Protein AF-A0A392PCC0-F1 (afdb_monomer)

Sequence (102 aa):
MFRTHLFGKPSIIVYTPAVNKFVLFSDTNFKLEWPSIELLGQTSIAAVHGKAHTRVRNCITNAINRPDALTRIAALVQPRQVAALRSWAQMGKINAKVETEK

Radius of gyration: 19.98 Å; Cα contacts (8 Å, |Δi|>4): 52; chains: 1; bounding box: 45×30×48 Å

Secondary structure (DSSP, 8-state):
-EEEEETTEEEEE--SHHHHHHHHH-TTT-----S-GGGT-TT-GGG--HHHHHHHHHHHHHHHSSHHHHHHHHHHHHHHHHHHHHHHHHHSS--HHHHHT-

Mean predicted aligned error: 5.08 Å

Solvent-accessible surface area (backbone atoms only — not comparable to full-atom values): 6365 Å² total; per-residue (Å²): 113,50,80,52,69,57,96,90,37,86,39,75,52,74,82,48,72,71,54,48,49,50,53,75,69,32,68,90,82,38,78,79,82,69,101,52,56,78,84,64,39,92,84,32,67,72,80,45,61,71,72,63,26,54,54,54,49,51,54,51,40,61,63,54,73,30,75,67,36,41,51,53,50,47,66,68,48,45,63,58,52,54,51,50,53,54,52,48,62,72,60,73,70,78,59,63,71,68,65,74,73,110

InterPro domains:
  IPR036396 Cytochrome P450 superfamily [G3DSA:1.10.630.10] (1-102)
  IPR036396 Cytochrome P450 superfamily [SSF48264] (2-94)

Structure (mmCIF, N/CA/C/O backbone):
data_AF-A0A392PCC0-F1
#
_entry.id   AF-A0A392PCC0-F1
#
loop_
_atom_site.group_PDB
_atom_site.id
_atom_site.type_symbol
_atom_site.label_atom_id
_atom_site.label_alt_id
_atom_site.label_comp_id
_atom_site.label_asym_id
_atom_site.label_entity_id
_atom_site.label_seq_id
_atom_site.pdbx_PDB_ins_code
_atom_site.Cartn_x
_atom_site.Cartn_y
_atom_site.Cartn_z
_atom_site.occupancy
_atom_site.B_iso_or_equiv
_atom_site.auth_seq_id
_atom_site.auth_comp_id
_atom_site.auth_asym_id
_atom_site.auth_atom_id
_atom_site.pdbx_PDB_model_num
ATOM 1 N N . MET A 1 1 ? -6.030 -8.409 -19.665 1.00 94.44 1 MET A N 1
ATOM 2 C CA . MET A 1 1 ? -5.340 -7.100 -19.761 1.00 94.44 1 MET A CA 1
ATOM 3 C C . MET A 1 1 ? -6.002 -6.309 -20.874 1.00 94.44 1 MET A C 1
ATOM 5 O O . MET A 1 1 ? -6.564 -6.945 -21.757 1.00 94.44 1 MET A O 1
ATOM 9 N N . PHE A 1 2 ? -5.926 -4.982 -20.878 1.00 97.38 2 PHE A N 1
ATOM 10 C CA . PHE A 1 2 ? -6.392 -4.184 -22.018 1.00 97.38 2 PHE A CA 1
ATOM 11 C C . PHE A 1 2 ? -5.463 -3.001 -22.299 1.00 97.38 2 PHE A C 1
ATOM 13 O O . PHE A 1 2 ? -4.750 -2.535 -21.410 1.00 97.38 2 PHE A O 1
ATOM 20 N N . ARG A 1 3 ? -5.448 -2.557 -23.560 1.00 97.88 3 ARG A N 1
ATOM 21 C CA . ARG A 1 3 ? -4.656 -1.413 -24.024 1.00 97.88 3 ARG A CA 1
ATOM 22 C C . ARG A 1 3 ? -5.468 -0.135 -23.873 1.00 97.88 3 ARG A C 1
ATOM 24 O O . ARG A 1 3 ? -6.671 -0.134 -24.111 1.00 97.88 3 ARG A O 1
ATOM 31 N N . THR A 1 4 ? -4.801 0.943 -23.500 1.00 97.69 4 THR A N 1
ATOM 32 C CA . THR A 1 4 ? -5.388 2.275 -23.364 1.00 97.69 4 THR A CA 1
ATOM 33 C C . THR A 1 4 ? -4.310 3.338 -23.588 1.00 97.69 4 THR A C 1
ATOM 35 O O . THR A 1 4 ? -3.151 3.009 -23.837 1.00 97.69 4 THR A O 1
ATOM 38 N N . HIS A 1 5 ? -4.679 4.611 -23.495 1.00 96.94 5 HIS A N 1
ATOM 39 C CA . HIS A 1 5 ? -3.742 5.723 -23.404 1.00 96.94 5 HIS A CA 1
ATOM 40 C C . HIS A 1 5 ? -3.976 6.453 -22.083 1.00 96.94 5 HIS A C 1
ATOM 42 O O . HIS A 1 5 ? -5.083 6.918 -21.822 1.00 96.94 5 HIS A O 1
ATOM 48 N N . LEU A 1 6 ? -2.940 6.559 -21.252 1.00 93.56 6 LEU A N 1
ATOM 49 C CA . LEU A 1 6 ? -2.964 7.355 -20.025 1.00 93.56 6 LEU A CA 1
ATOM 50 C C . LEU A 1 6 ? -2.039 8.553 -20.221 1.00 93.56 6 LEU A C 1
ATOM 52 O O . LEU A 1 6 ? -0.868 8.377 -20.549 1.00 93.56 6 LEU A O 1
ATOM 56 N N . PHE A 1 7 ? -2.568 9.768 -20.062 1.00 90.62 7 PHE A N 1
ATOM 57 C CA . PHE A 1 7 ? -1.811 11.020 -20.225 1.00 90.62 7 PHE A CA 1
ATOM 58 C C . PHE A 1 7 ? -1.048 11.109 -21.562 1.00 90.62 7 PHE A C 1
ATOM 60 O O . PHE A 1 7 ? 0.115 11.502 -21.609 1.00 90.62 7 PHE A O 1
ATOM 67 N N . GLY A 1 8 ? -1.683 10.674 -22.656 1.00 93.69 8 GLY A N 1
ATOM 68 C CA . GLY A 1 8 ? -1.075 10.669 -23.992 1.00 93.69 8 GLY A CA 1
ATOM 69 C C . GLY A 1 8 ? -0.038 9.564 -24.230 1.00 93.69 8 GLY A C 1
ATOM 70 O O . GLY A 1 8 ? 0.517 9.488 -25.321 1.00 93.69 8 GLY A O 1
ATOM 71 N N . LYS A 1 9 ? 0.209 8.679 -23.255 1.00 92.31 9 LYS A N 1
ATOM 72 C CA . LYS A 1 9 ? 1.143 7.555 -23.387 1.00 92.31 9 LYS A CA 1
ATOM 73 C C . LYS A 1 9 ? 0.399 6.227 -23.573 1.00 92.31 9 LYS A C 1
ATOM 75 O O . LYS A 1 9 ? -0.478 5.909 -22.757 1.00 92.31 9 LYS A O 1
ATOM 80 N N . PRO A 1 10 ? 0.751 5.414 -24.589 1.00 97.06 10 PRO A N 1
ATOM 81 C CA . PRO A 1 10 ? 0.248 4.050 -24.715 1.00 97.06 10 PRO A CA 1
ATOM 82 C C . PRO A 1 10 ? 0.510 3.263 -23.431 1.00 97.06 10 PRO A C 1
ATOM 84 O O . PRO A 1 10 ? 1.625 3.247 -22.916 1.00 97.06 10 PRO A O 1
ATOM 87 N N . SER A 1 11 ? -0.532 2.641 -22.893 1.00 95.25 11 SER A N 1
ATOM 88 C CA . SER A 1 11 ? -0.522 2.010 -21.574 1.00 95.25 11 SER A CA 1
ATOM 89 C C . SER A 1 11 ? -1.271 0.680 -21.602 1.00 95.25 11 SER A C 1
ATOM 91 O O . SER A 1 11 ? -2.215 0.492 -22.373 1.00 95.25 11 SER A O 1
ATOM 93 N N . ILE A 1 12 ? -0.868 -0.253 -20.740 1.00 96.69 12 ILE A N 1
ATOM 94 C CA . ILE A 1 12 ? -1.536 -1.548 -20.567 1.00 96.69 12 ILE A CA 1
ATOM 95 C C . ILE A 1 12 ? -2.025 -1.651 -19.128 1.00 96.69 12 ILE A C 1
ATOM 97 O O . ILE A 1 12 ? -1.232 -1.550 -18.196 1.00 96.69 12 ILE A O 1
ATOM 101 N N . ILE A 1 13 ? -3.323 -1.899 -18.949 1.00 96.38 13 ILE A N 1
ATOM 102 C CA . ILE A 1 13 ? -3.906 -2.164 -17.634 1.00 96.38 13 ILE A CA 1
ATOM 103 C C . ILE A 1 13 ? -3.986 -3.677 -17.417 1.00 96.38 13 ILE A C 1
ATOM 105 O O . ILE A 1 13 ? -4.621 -4.426 -18.177 1.00 96.38 13 ILE A O 1
ATOM 109 N N . VAL A 1 14 ? -3.319 -4.123 -16.355 1.00 96.81 14 VAL A N 1
ATOM 110 C CA . VAL A 1 14 ? -3.312 -5.502 -15.864 1.00 96.81 14 VAL A CA 1
ATOM 111 C C . VAL A 1 14 ? 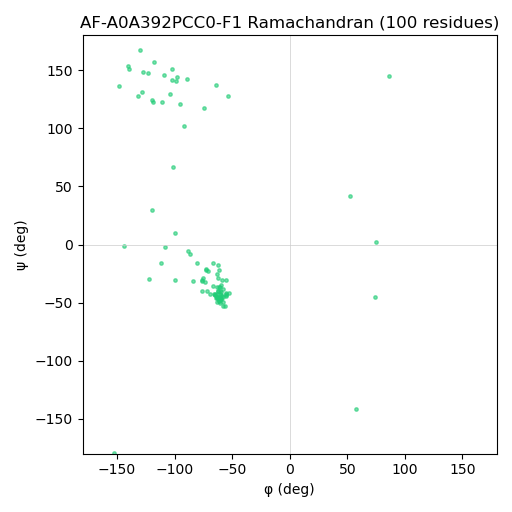-4.294 -5.636 -14.699 1.00 96.81 14 VAL A C 1
ATOM 113 O O . VAL A 1 14 ? -4.436 -4.717 -13.900 1.00 96.81 14 VAL A O 1
ATOM 116 N N . TYR A 1 15 ? -5.028 -6.748 -14.632 1.00 96.12 15 TYR A N 1
ATOM 117 C CA . TYR A 1 15 ? -6.095 -6.930 -13.634 1.00 96.12 15 TYR A CA 1
ATOM 118 C C . TYR A 1 15 ? -6.227 -8.363 -13.109 1.00 96.12 15 TYR A C 1
ATOM 120 O O . TYR A 1 15 ? -7.080 -8.630 -12.268 1.00 96.12 15 TYR A O 1
ATOM 128 N N . THR A 1 16 ? -5.413 -9.306 -13.590 1.00 97.88 16 THR A N 1
ATOM 129 C CA . THR A 1 16 ? -5.453 -10.686 -13.092 1.00 97.88 16 THR A CA 1
ATOM 130 C C . THR A 1 16 ? -4.358 -10.899 -12.047 1.00 97.88 16 THR A C 1
ATOM 132 O O . THR A 1 16 ? -3.252 -10.374 -12.213 1.00 97.88 16 THR A O 1
ATOM 135 N N . PRO A 1 17 ? -4.602 -11.702 -10.993 1.00 97.56 17 PRO A N 1
ATOM 136 C CA . PRO A 1 17 ? -3.611 -11.933 -9.941 1.00 97.56 17 PRO A CA 1
ATOM 137 C C . PRO A 1 17 ? -2.264 -12.443 -10.466 1.00 97.56 17 PRO A C 1
ATOM 139 O O . PRO A 1 17 ? -1.216 -11.961 -10.044 1.00 97.56 17 PRO A O 1
ATOM 142 N N . ALA A 1 18 ? -2.285 -13.375 -11.424 1.00 97.44 18 ALA A N 1
ATOM 143 C CA . ALA A 1 18 ? -1.076 -13.937 -12.025 1.00 97.44 18 ALA A CA 1
ATOM 144 C C . ALA A 1 18 ? -0.206 -12.864 -12.701 1.00 97.44 18 ALA A C 1
ATOM 146 O O . ALA A 1 18 ? 1.008 -12.833 -12.517 1.00 97.44 18 ALA A O 1
ATOM 147 N N . VAL A 1 19 ? -0.835 -11.952 -13.442 1.00 96.19 19 VAL A N 1
ATOM 148 C CA . VAL A 1 19 ? -0.130 -10.903 -14.185 1.00 96.19 19 VAL A CA 1
ATOM 149 C C . VAL A 1 19 ? 0.335 -9.799 -13.246 1.00 96.19 19 VAL A C 1
ATOM 151 O O . VAL A 1 19 ? 1.466 -9.341 -13.365 1.00 96.19 19 VAL A O 1
ATOM 154 N N . ASN A 1 20 ? -0.488 -9.418 -12.267 1.00 95.25 20 ASN A N 1
ATOM 155 C CA . ASN A 1 20 ? -0.086 -8.463 -11.236 1.00 95.25 20 ASN A CA 1
ATOM 156 C C . ASN A 1 20 ? 1.140 -8.979 -10.477 1.00 95.25 20 ASN A C 1
ATOM 158 O O . ASN A 1 20 ? 2.098 -8.238 -10.283 1.00 95.25 20 ASN A O 1
ATOM 162 N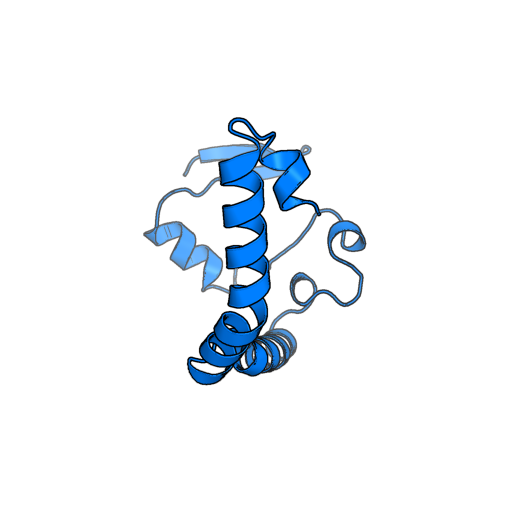 N . LYS A 1 21 ? 1.151 -10.268 -10.111 1.00 95.75 21 LYS A N 1
ATOM 163 C CA . LYS A 1 21 ? 2.318 -10.905 -9.496 1.00 95.75 21 LYS A CA 1
ATOM 164 C C . LYS A 1 21 ? 3.532 -10.850 -10.423 1.00 95.75 21 LYS A C 1
ATOM 166 O O . LYS A 1 21 ? 4.607 -10.486 -9.972 1.00 95.75 21 LYS A O 1
ATOM 171 N N . PHE A 1 22 ? 3.376 -11.162 -11.706 1.00 95.00 22 PHE A N 1
ATOM 172 C CA . PHE A 1 22 ? 4.485 -11.071 -12.656 1.00 95.00 22 PHE A CA 1
ATOM 173 C C . PHE A 1 22 ? 5.081 -9.656 -12.721 1.00 95.00 22 PHE A C 1
ATOM 175 O O . PHE A 1 22 ? 6.291 -9.505 -12.570 1.00 95.00 22 PHE A O 1
ATOM 182 N N . VAL A 1 23 ? 4.245 -8.623 -12.868 1.00 94.31 23 VAL A N 1
ATOM 183 C CA . VAL A 1 23 ? 4.690 -7.220 -12.932 1.00 94.31 23 VAL A CA 1
ATOM 184 C C . VAL A 1 23 ? 5.370 -6.786 -11.629 1.00 94.31 23 VAL A C 1
ATOM 186 O O . VAL A 1 23 ? 6.444 -6.197 -11.668 1.00 94.31 23 VAL A O 1
ATOM 189 N N . LEU A 1 24 ? 4.788 -7.116 -10.471 1.00 91.88 24 LEU A N 1
ATOM 190 C CA . LEU A 1 24 ? 5.290 -6.683 -9.159 1.00 91.88 24 LEU A CA 1
ATOM 191 C C . LEU A 1 24 ? 6.574 -7.395 -8.707 1.00 91.88 24 LEU A C 1
ATOM 193 O O . LEU A 1 24 ? 7.270 -6.880 -7.835 1.00 91.88 24 LEU A O 1
ATOM 197 N N . PHE A 1 25 ? 6.873 -8.576 -9.254 1.00 91.06 25 PHE A N 1
ATOM 198 C CA . PHE A 1 25 ? 8.042 -9.380 -8.873 1.00 91.06 25 PHE A CA 1
ATOM 199 C C . PHE A 1 25 ? 9.140 -9.419 -9.945 1.00 91.06 25 PHE A C 1
ATOM 201 O O . PHE A 1 25 ? 10.187 -10.014 -9.705 1.00 91.06 25 PHE A O 1
ATOM 208 N N . SER A 1 26 ? 8.929 -8.787 -11.103 1.00 91.12 26 SER A N 1
ATOM 209 C CA . SER A 1 26 ? 9.928 -8.693 -12.175 1.00 91.12 26 SER A CA 1
ATOM 210 C C . SER A 1 26 ? 10.601 -7.320 -12.163 1.00 91.12 26 SER A C 1
ATOM 212 O O . SER A 1 26 ? 10.423 -6.526 -13.086 1.00 91.12 26 SER A O 1
ATOM 214 N N . ASP A 1 27 ? 11.368 -7.037 -11.112 1.00 83.00 27 ASP A N 1
ATOM 215 C CA . ASP A 1 27 ? 12.047 -5.752 -10.872 1.00 83.00 27 ASP A CA 1
ATOM 216 C C . ASP A 1 27 ? 13.095 -5.377 -11.938 1.00 83.00 27 ASP A C 1
ATOM 218 O O . ASP A 1 27 ? 13.474 -4.213 -12.073 1.00 83.00 27 ASP A O 1
ATOM 222 N N . THR A 1 28 ? 13.539 -6.352 -12.732 1.00 85.81 28 THR A N 1
ATOM 223 C CA . THR A 1 28 ? 14.393 -6.144 -13.907 1.00 85.81 28 THR A CA 1
ATOM 224 C C . THR A 1 28 ? 13.633 -5.604 -15.118 1.00 85.81 28 THR A C 1
ATOM 226 O O . THR A 1 28 ? 14.205 -4.857 -15.908 1.00 85.81 28 THR A O 1
ATOM 229 N N . ASN A 1 29 ? 12.352 -5.958 -15.256 1.00 90.44 29 ASN A N 1
ATOM 230 C CA . ASN A 1 29 ? 11.508 -5.595 -16.399 1.00 90.44 29 ASN A CA 1
ATOM 231 C C . ASN A 1 29 ? 10.603 -4.396 -16.099 1.00 90.44 29 ASN A C 1
ATOM 233 O O . ASN A 1 29 ? 10.267 -3.636 -17.004 1.00 90.44 29 ASN A O 1
ATOM 237 N N . PHE A 1 30 ? 10.202 -4.228 -14.837 1.00 90.94 30 PHE A N 1
ATOM 238 C CA . PHE A 1 30 ? 9.292 -3.176 -14.403 1.00 90.94 30 PHE A CA 1
ATOM 239 C C . PHE A 1 30 ? 9.877 -2.416 -13.218 1.00 90.94 30 PHE A C 1
ATOM 241 O O . PHE A 1 30 ? 10.304 -3.004 -12.226 1.00 90.94 30 PHE A O 1
ATOM 248 N N . LYS A 1 31 ? 9.847 -1.086 -13.311 1.00 88.06 31 LYS A N 1
ATOM 249 C CA . LYS A 1 31 ? 10.188 -0.180 -12.213 1.00 88.06 31 LYS A CA 1
ATOM 250 C C . LYS A 1 31 ? 8.925 0.503 -11.713 1.00 88.06 31 LYS A C 1
ATOM 252 O O . LYS A 1 31 ? 8.016 0.788 -12.490 1.00 88.06 31 LYS A O 1
ATOM 257 N N . LEU A 1 32 ? 8.879 0.753 -10.408 1.00 87.56 32 LEU A N 1
ATOM 258 C CA . LEU A 1 32 ? 7.838 1.585 -9.823 1.00 87.56 32 LEU A CA 1
ATOM 259 C C . LEU A 1 32 ? 8.139 3.042 -10.176 1.00 87.56 32 LEU A C 1
ATOM 261 O O . LEU A 1 32 ? 9.160 3.566 -9.750 1.00 87.56 32 LEU A O 1
ATOM 265 N N . GLU A 1 33 ? 7.254 3.689 -10.922 1.00 86.19 33 GLU A N 1
ATOM 266 C CA . GLU A 1 33 ? 7.372 5.108 -11.249 1.00 86.19 33 GLU A CA 1
ATOM 267 C C . GLU A 1 33 ? 6.088 5.847 -10.894 1.00 86.19 33 GLU A C 1
ATOM 269 O O . GLU A 1 33 ? 4.985 5.301 -10.973 1.00 86.19 33 GLU A O 1
ATOM 274 N N . TRP A 1 34 ? 6.254 7.111 -10.514 1.00 86.12 34 TRP A N 1
ATOM 275 C CA . TRP A 1 34 ? 5.164 8.026 -10.211 1.00 86.12 34 TRP A CA 1
ATOM 276 C C . TRP A 1 34 ? 5.273 9.269 -11.092 1.00 86.12 34 TRP A C 1
ATOM 278 O O . TRP A 1 34 ? 6.388 9.691 -11.395 1.00 86.12 34 TRP A O 1
ATOM 288 N N . PRO A 1 35 ? 4.145 9.893 -11.480 1.00 84.81 35 PRO A N 1
ATOM 289 C CA . PRO A 1 35 ? 4.165 11.083 -12.332 1.00 84.81 35 PRO A CA 1
ATOM 290 C C . PRO A 1 35 ? 4.952 12.261 -11.739 1.00 84.81 35 PRO A C 1
ATOM 292 O O . PRO A 1 35 ? 5.522 13.049 -12.485 1.00 84.81 35 PRO A O 1
ATOM 295 N N . SER A 1 36 ? 4.980 12.380 -10.408 1.00 86.94 36 SER A N 1
ATOM 296 C CA . SER A 1 36 ? 5.808 13.341 -9.679 1.00 86.94 36 SER A CA 1
ATOM 297 C C . SER A 1 36 ? 6.214 12.760 -8.329 1.00 86.94 36 SER A C 1
ATOM 299 O O . SER A 1 36 ? 5.385 12.190 -7.616 1.00 86.94 36 SER A O 1
ATOM 301 N N . ILE A 1 37 ? 7.486 12.934 -7.964 1.00 82.81 37 ILE A N 1
ATOM 302 C CA . ILE A 1 37 ? 8.004 12.515 -6.660 1.00 82.81 37 ILE A CA 1
ATOM 303 C C . ILE A 1 37 ? 7.518 13.418 -5.519 1.00 82.81 37 ILE A C 1
ATOM 305 O O . ILE A 1 37 ? 7.461 12.988 -4.371 1.00 82.81 37 ILE A O 1
ATOM 309 N N . GLU A 1 38 ? 7.101 14.649 -5.821 1.00 86.19 38 GLU A N 1
ATOM 310 C CA . GLU A 1 38 ? 6.584 15.597 -4.825 1.00 86.19 38 GLU A CA 1
ATOM 311 C C . GLU A 1 38 ? 5.312 15.080 -4.150 1.00 86.19 38 GLU A C 1
ATOM 313 O O . GLU A 1 38 ? 5.096 15.341 -2.971 1.00 86.19 38 GLU A O 1
ATOM 318 N N . LEU A 1 39 ? 4.525 14.264 -4.861 1.00 87.56 39 LEU A N 1
ATOM 319 C CA . LEU A 1 39 ? 3.340 13.599 -4.313 1.00 87.56 39 LEU A CA 1
ATOM 320 C C . LEU A 1 39 ? 3.676 12.622 -3.180 1.00 87.56 39 LEU A C 1
ATOM 322 O O . LEU A 1 39 ? 2.827 12.328 -2.345 1.00 87.56 39 LEU A O 1
ATOM 326 N N . LEU A 1 40 ? 4.899 12.092 -3.172 1.00 87.06 40 LEU A N 1
ATOM 327 C CA . LEU A 1 40 ? 5.346 11.076 -2.223 1.00 87.06 40 LEU A CA 1
ATOM 328 C C . LEU A 1 40 ? 6.401 11.596 -1.244 1.00 87.06 40 LEU A C 1
ATOM 330 O O . LEU A 1 40 ? 6.655 10.950 -0.229 1.00 87.06 40 LEU A O 1
ATOM 334 N N . GLY A 1 41 ? 7.019 12.735 -1.555 1.00 86.88 41 GLY A N 1
ATOM 335 C CA . GLY A 1 41 ? 8.191 13.261 -0.873 1.00 86.88 41 GLY A CA 1
ATOM 336 C C . GLY A 1 41 ? 9.502 12.700 -1.435 1.00 86.88 41 GLY A C 1
ATOM 337 O O . GLY A 1 41 ? 9.614 11.528 -1.794 1.00 86.88 41 GLY A O 1
ATOM 338 N N . GLN A 1 42 ? 10.534 13.549 -1.455 1.00 82.00 42 GLN A N 1
ATOM 339 C CA . GLN A 1 42 ? 11.858 13.244 -2.024 1.00 82.00 42 GLN A CA 1
ATOM 340 C C . GLN A 1 42 ? 12.579 12.069 -1.338 1.00 82.00 42 GLN A C 1
ATOM 342 O O . GLN A 1 42 ? 13.463 11.449 -1.919 1.00 82.00 42 GLN A O 1
ATOM 347 N N . THR A 1 43 ? 12.204 11.744 -0.100 1.00 85.81 43 THR A N 1
ATOM 348 C CA . THR A 1 43 ? 12.786 10.652 0.695 1.00 85.81 43 THR A CA 1
ATOM 349 C C . THR A 1 43 ? 11.938 9.377 0.681 1.00 85.81 43 THR A C 1
ATOM 351 O O . THR A 1 43 ? 12.204 8.446 1.444 1.00 85.81 43 THR A O 1
ATOM 354 N N . SER A 1 44 ? 10.912 9.312 -0.173 1.00 89.62 44 SER A N 1
ATOM 355 C CA . SER A 1 44 ? 10.012 8.165 -0.238 1.00 89.62 44 SER A CA 1
ATOM 356 C C . SER A 1 44 ? 10.730 6.888 -0.669 1.00 89.62 44 SER A C 1
ATOM 358 O O . SER A 1 44 ? 11.476 6.870 -1.648 1.00 89.62 44 SER A O 1
ATOM 360 N N . ILE A 1 45 ? 10.418 5.773 -0.003 1.00 90.69 45 ILE A N 1
ATOM 361 C CA . ILE A 1 45 ? 10.865 4.436 -0.421 1.00 90.69 45 ILE A CA 1
ATOM 362 C C . ILE A 1 45 ? 10.452 4.114 -1.865 1.00 90.69 45 ILE A C 1
ATOM 364 O O . ILE A 1 45 ? 11.178 3.409 -2.562 1.00 90.69 45 ILE A O 1
ATOM 368 N N . ALA A 1 46 ? 9.325 4.658 -2.334 1.00 88.75 46 ALA A N 1
ATOM 369 C CA . ALA A 1 46 ? 8.828 4.437 -3.688 1.00 88.75 46 ALA A CA 1
ATOM 370 C C . ALA A 1 46 ? 9.725 5.052 -4.780 1.00 88.75 46 ALA A C 1
ATOM 372 O O . ALA A 1 46 ? 9.605 4.663 -5.938 1.00 88.75 46 ALA A O 1
ATOM 373 N N . ALA A 1 47 ? 10.633 5.964 -4.412 1.00 87.62 47 ALA A N 1
ATOM 374 C CA . ALA A 1 47 ? 11.641 6.555 -5.295 1.00 87.62 47 ALA A CA 1
ATOM 375 C C . ALA A 1 47 ? 12.934 5.728 -5.388 1.00 87.62 47 ALA A C 1
ATOM 377 O O . ALA A 1 47 ? 13.843 6.061 -6.146 1.00 87.62 47 ALA A O 1
ATOM 378 N N . VAL A 1 48 ? 13.070 4.695 -4.552 1.00 88.25 48 VAL A N 1
ATOM 379 C CA . VAL A 1 48 ? 14.293 3.901 -4.430 1.00 88.25 48 VAL A CA 1
ATOM 380 C C . VAL A 1 48 ? 14.107 2.589 -5.184 1.00 88.25 48 VAL A C 1
ATOM 382 O O . VAL A 1 48 ? 13.050 1.961 -5.111 1.00 88.25 48 VAL A O 1
ATOM 385 N N . HIS A 1 49 ? 15.154 2.117 -5.867 1.00 87.50 49 HIS A N 1
ATOM 386 C CA . HIS A 1 49 ? 15.118 0.865 -6.634 1.00 87.50 49 HIS A CA 1
ATOM 387 C C . HIS A 1 49 ? 16.294 -0.071 -6.312 1.00 87.50 49 HIS A C 1
ATOM 389 O O . HIS A 1 49 ? 17.266 0.303 -5.646 1.00 87.50 49 HIS A O 1
ATOM 395 N N . GLY A 1 50 ? 16.190 -1.321 -6.772 1.00 88.44 50 GLY A N 1
ATOM 396 C CA . GLY A 1 50 ? 17.239 -2.335 -6.655 1.00 88.44 50 GLY A CA 1
ATOM 397 C C . GLY A 1 50 ? 17.681 -2.613 -5.212 1.00 88.44 50 GLY A C 1
ATOM 398 O O . GLY A 1 50 ? 16.881 -2.621 -4.277 1.00 88.44 50 GLY A O 1
ATOM 399 N N . LYS A 1 51 ? 18.988 -2.824 -5.006 1.00 91.31 51 LYS A N 1
ATOM 400 C CA . LYS A 1 51 ? 19.550 -3.187 -3.689 1.00 91.31 51 LYS A CA 1
ATOM 401 C C . LYS A 1 51 ? 19.283 -2.140 -2.603 1.00 91.31 51 LYS A C 1
ATOM 403 O O . LYS A 1 51 ? 19.068 -2.503 -1.446 1.00 91.31 51 LYS A O 1
ATOM 408 N N . ALA A 1 52 ? 19.282 -0.855 -2.963 1.00 91.25 52 ALA A N 1
ATOM 409 C CA . ALA A 1 52 ? 18.977 0.221 -2.026 1.00 91.25 52 ALA A CA 1
ATOM 410 C C . ALA A 1 52 ? 17.524 0.124 -1.535 1.00 91.25 52 ALA A C 1
ATOM 412 O O . ALA A 1 52 ? 17.282 0.204 -0.330 1.00 91.25 52 ALA A O 1
ATOM 413 N N . HIS A 1 53 ? 16.585 -0.149 -2.446 1.00 91.69 53 HIS A N 1
ATOM 414 C CA . HIS A 1 53 ? 15.180 -0.365 -2.104 1.00 91.69 53 HIS A CA 1
ATOM 415 C C . HIS A 1 53 ? 15.013 -1.559 -1.169 1.00 91.69 53 HIS A C 1
ATOM 417 O O . HIS A 1 53 ? 14.376 -1.431 -0.127 1.00 91.69 53 HIS A O 1
ATOM 423 N N . THR A 1 54 ? 15.653 -2.692 -1.473 1.00 91.56 54 THR A N 1
ATOM 424 C CA . THR A 1 54 ? 15.613 -3.890 -0.619 1.00 91.56 54 THR A CA 1
ATOM 425 C C . THR A 1 54 ? 16.072 -3.589 0.807 1.00 91.56 54 THR A C 1
ATOM 427 O O . THR A 1 54 ? 15.419 -4.000 1.765 1.00 91.56 54 THR A O 1
ATOM 430 N N . ARG A 1 55 ? 17.158 -2.823 0.972 1.00 94.31 55 ARG A N 1
ATOM 431 C CA . ARG A 1 55 ? 17.673 -2.441 2.294 1.00 94.31 55 ARG A CA 1
ATOM 432 C C . ARG A 1 55 ? 16.677 -1.580 3.077 1.00 94.31 55 ARG A C 1
ATOM 434 O O . ARG A 1 55 ? 16.384 -1.892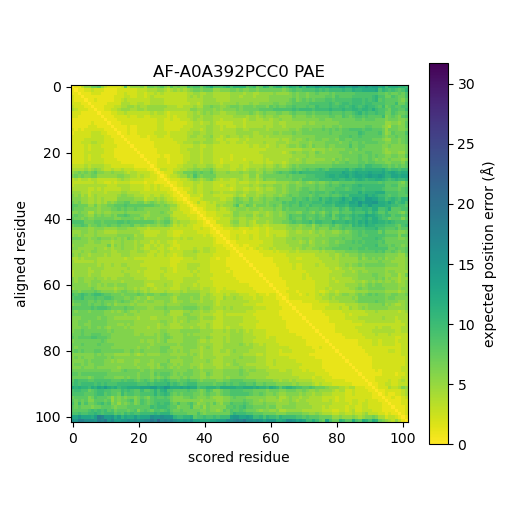 4.230 1.00 94.31 55 ARG A O 1
ATOM 441 N N . VAL A 1 56 ? 16.143 -0.525 2.457 1.00 93.81 56 VAL A N 1
ATOM 442 C CA . VAL A 1 56 ? 15.179 0.387 3.101 1.00 93.81 56 VAL A CA 1
ATOM 443 C C . VAL A 1 56 ? 13.872 -0.345 3.422 1.00 93.81 56 VAL A C 1
ATOM 445 O O . VAL A 1 56 ? 13.372 -0.254 4.542 1.00 93.81 56 VAL A O 1
ATOM 448 N N . ARG A 1 57 ? 13.368 -1.159 2.485 1.00 93.06 57 ARG A N 1
ATOM 449 C CA . ARG A 1 57 ? 12.175 -1.994 2.673 1.00 93.06 57 ARG A CA 1
ATOM 450 C C . ARG A 1 57 ? 12.324 -2.943 3.853 1.00 93.06 57 ARG A C 1
ATOM 452 O O . ARG A 1 57 ? 11.390 -3.067 4.642 1.00 93.06 57 ARG A O 1
ATOM 459 N N . ASN A 1 58 ? 13.470 -3.608 3.982 1.00 94.31 58 ASN A N 1
ATOM 460 C CA . ASN A 1 58 ? 13.722 -4.531 5.087 1.00 94.31 58 ASN A CA 1
ATOM 461 C C . ASN A 1 58 ? 13.743 -3.803 6.434 1.00 94.31 58 ASN A C 1
ATOM 463 O O . ASN A 1 58 ? 13.121 -4.281 7.380 1.00 94.31 58 ASN A O 1
ATOM 467 N N . CYS A 1 59 ? 14.388 -2.634 6.502 1.00 94.44 59 CYS A N 1
ATOM 468 C CA . CYS A 1 59 ? 14.383 -1.789 7.697 1.00 94.44 59 CYS A CA 1
ATOM 469 C C . CYS A 1 59 ? 12.949 -1.441 8.130 1.00 94.44 59 CYS A C 1
ATOM 471 O O . CYS A 1 59 ? 12.549 -1.743 9.253 1.00 94.44 59 CYS A O 1
ATOM 473 N N . ILE A 1 60 ? 12.140 -0.911 7.204 1.00 93.94 60 ILE A N 1
ATOM 474 C CA . ILE A 1 60 ? 10.740 -0.554 7.471 1.00 93.94 60 ILE A CA 1
ATOM 475 C C . ILE A 1 60 ? 9.934 -1.785 7.884 1.00 93.94 60 ILE A C 1
ATOM 477 O O . ILE A 1 60 ? 9.275 -1.771 8.917 1.00 93.94 60 ILE A O 1
ATOM 481 N N . THR A 1 61 ? 10.017 -2.878 7.122 1.00 94.31 61 THR A N 1
ATOM 482 C CA . THR A 1 61 ? 9.252 -4.107 7.393 1.00 94.31 61 THR A CA 1
ATOM 483 C C . THR A 1 61 ? 9.545 -4.653 8.789 1.00 94.31 61 THR A C 1
ATOM 485 O O . THR A 1 61 ? 8.621 -5.106 9.461 1.00 94.31 61 THR A O 1
ATOM 488 N N . ASN A 1 62 ? 10.800 -4.586 9.240 1.00 93.38 62 ASN A N 1
ATOM 489 C CA . ASN A 1 62 ? 11.180 -4.998 10.588 1.00 93.38 62 ASN A CA 1
ATOM 490 C C . ASN A 1 62 ? 10.586 -4.086 11.669 1.00 93.38 62 ASN A C 1
ATOM 492 O O . ASN A 1 62 ? 10.194 -4.575 12.723 1.00 93.38 62 ASN A O 1
ATOM 496 N N . ALA A 1 63 ? 10.484 -2.787 11.394 1.00 93.50 63 ALA A N 1
ATOM 497 C CA . ALA A 1 63 ? 9.948 -1.812 12.333 1.00 93.50 63 ALA A CA 1
ATOM 498 C C . ALA A 1 63 ? 8.416 -1.848 12.460 1.00 93.50 63 ALA A C 1
ATOM 500 O O . ALA A 1 63 ? 7.910 -1.526 13.531 1.00 93.50 63 ALA A O 1
ATOM 501 N N . ILE A 1 64 ? 7.679 -2.216 11.398 1.00 94.88 64 ILE A N 1
ATOM 502 C CA . ILE A 1 64 ? 6.206 -2.085 11.378 1.00 94.88 64 ILE A CA 1
ATOM 503 C C . ILE A 1 64 ? 5.434 -3.383 11.122 1.00 94.88 64 ILE A C 1
ATOM 505 O O . ILE A 1 64 ? 4.311 -3.508 11.588 1.00 94.88 64 ILE A O 1
ATOM 509 N N . ASN A 1 65 ? 5.994 -4.345 10.382 1.00 93.44 65 ASN A N 1
ATOM 510 C CA . ASN A 1 65 ? 5.261 -5.513 9.866 1.00 93.44 65 ASN A CA 1
ATOM 511 C C . ASN A 1 65 ? 5.841 -6.841 10.382 1.00 93.44 65 ASN A C 1
ATOM 513 O O . ASN A 1 65 ? 5.841 -7.865 9.692 1.00 93.44 65 ASN A O 1
ATOM 517 N N . ARG A 1 66 ? 6.415 -6.811 11.585 1.00 94.56 66 ARG A N 1
ATOM 518 C CA . ARG A 1 66 ? 6.789 -8.005 12.350 1.00 94.56 66 ARG A CA 1
ATOM 519 C C . ARG A 1 66 ? 5.758 -8.240 13.447 1.00 94.56 66 ARG A C 1
ATOM 521 O O . ARG A 1 66 ? 5.170 -7.266 13.915 1.00 94.56 66 ARG A O 1
ATOM 528 N N . PRO A 1 67 ? 5.525 -9.493 13.870 1.00 95.81 67 PRO A N 1
ATOM 529 C CA . PRO A 1 67 ? 4.505 -9.791 14.874 1.00 95.81 67 PRO A CA 1
ATOM 530 C C . PRO A 1 67 ? 4.640 -8.962 16.158 1.00 95.81 67 PRO A C 1
ATOM 532 O O . PRO A 1 67 ? 3.652 -8.444 16.672 1.00 95.81 67 PRO A O 1
AT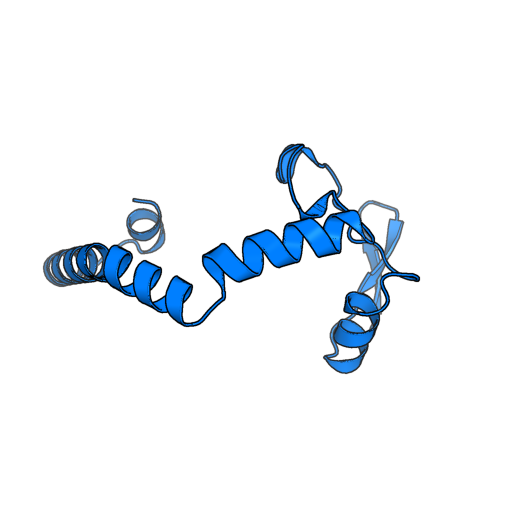OM 535 N N . ASP A 1 68 ? 5.863 -8.775 16.647 1.00 95.88 68 ASP A N 1
ATOM 536 C CA . ASP A 1 68 ? 6.163 -7.998 17.848 1.00 95.88 68 ASP A CA 1
ATOM 537 C C . ASP A 1 68 ? 5.922 -6.490 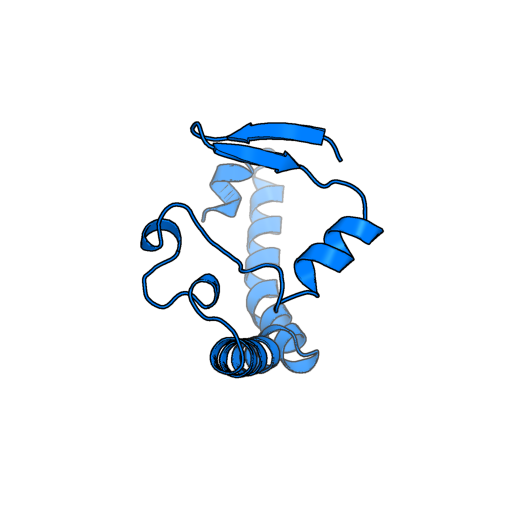17.652 1.00 95.88 68 ASP A C 1
ATOM 539 O O . ASP A 1 68 ? 5.321 -5.841 18.509 1.00 95.88 68 ASP A O 1
ATOM 543 N N . ALA A 1 69 ? 6.322 -5.936 16.503 1.00 95.94 69 ALA A N 1
ATOM 544 C CA . ALA A 1 69 ? 6.030 -4.557 16.124 1.00 95.94 69 ALA A CA 1
ATOM 545 C C . ALA A 1 69 ? 4.521 -4.304 16.016 1.00 95.94 69 ALA A C 1
ATOM 547 O O . ALA A 1 69 ? 4.013 -3.362 16.622 1.00 95.94 69 ALA A O 1
ATOM 548 N N . LEU A 1 70 ? 3.797 -5.181 15.316 1.00 96.19 70 LEU A N 1
ATOM 549 C CA . LEU A 1 70 ? 2.343 -5.108 15.171 1.00 96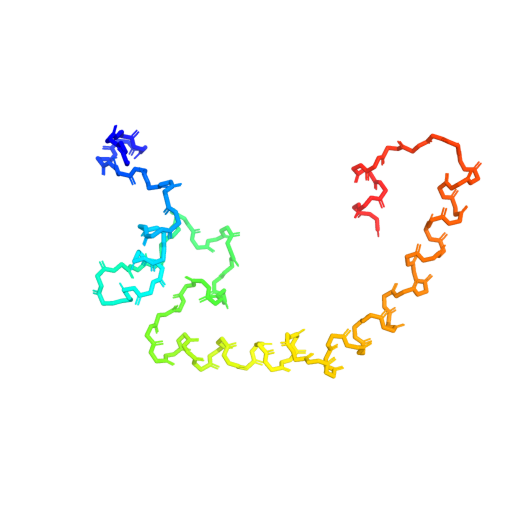.19 70 LEU A CA 1
ATOM 550 C C . LEU A 1 70 ? 1.638 -5.192 16.527 1.00 96.19 70 LEU A C 1
ATOM 552 O O . LEU A 1 70 ? 0.704 -4.436 16.774 1.00 96.19 70 LEU A O 1
ATOM 556 N N . THR A 1 71 ? 2.123 -6.050 17.427 1.00 97.19 71 THR A N 1
ATOM 557 C CA . THR A 1 71 ? 1.580 -6.186 18.786 1.00 97.19 71 THR A CA 1
ATOM 558 C C . THR A 1 71 ? 1.752 -4.893 19.582 1.00 97.19 71 THR A C 1
ATOM 560 O O . THR A 1 71 ? 0.801 -4.413 20.195 1.00 97.19 71 THR A O 1
ATOM 563 N N . ARG A 1 72 ? 2.943 -4.279 19.533 1.00 96.56 72 ARG A N 1
ATOM 564 C CA . ARG A 1 72 ? 3.208 -2.990 20.193 1.00 96.56 72 ARG A CA 1
ATOM 565 C C . ARG A 1 72 ? 2.357 -1.863 19.609 1.00 96.56 72 ARG A C 1
ATOM 567 O O . ARG A 1 72 ? 1.767 -1.100 20.368 1.00 96.56 72 ARG A O 1
ATOM 574 N N . ILE A 1 73 ? 2.256 -1.776 18.281 1.00 96.44 73 ILE A N 1
ATOM 575 C CA . I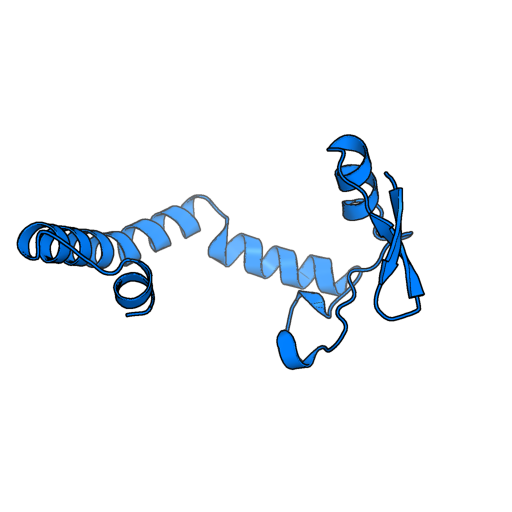LE A 1 73 ? 1.420 -0.776 17.600 1.00 96.44 73 ILE A CA 1
ATOM 576 C C . ILE A 1 73 ? -0.048 -0.952 18.002 1.00 96.44 73 ILE A C 1
ATOM 578 O O . ILE A 1 73 ? -0.695 0.025 18.369 1.00 96.44 73 ILE A O 1
ATOM 582 N N . ALA A 1 74 ? -0.566 -2.183 17.993 1.00 96.62 74 ALA A N 1
ATOM 583 C CA . ALA A 1 74 ? -1.937 -2.468 18.400 1.00 96.62 74 ALA A CA 1
ATOM 584 C C . ALA A 1 74 ? -2.193 -2.040 19.852 1.00 96.62 74 ALA A C 1
ATOM 586 O O . ALA A 1 74 ? -3.157 -1.324 20.106 1.00 96.62 74 ALA A O 1
ATOM 587 N N . ALA A 1 75 ? -1.297 -2.390 20.781 1.00 97.31 75 ALA A N 1
ATOM 588 C CA . ALA A 1 75 ? -1.412 -1.993 22.184 1.00 97.31 75 ALA A CA 1
ATOM 589 C C . ALA A 1 75 ? -1.398 -0.464 22.376 1.00 97.31 75 ALA A C 1
ATOM 591 O O . ALA A 1 75 ? -2.129 0.056 23.216 1.00 97.31 75 ALA A O 1
ATOM 592 N N . LEU A 1 76 ? -0.607 0.265 21.582 1.00 96.62 76 LEU A N 1
ATOM 593 C CA . LEU A 1 76 ? -0.544 1.731 21.621 1.00 96.62 76 LEU A CA 1
ATOM 594 C C . LEU A 1 76 ? -1.797 2.397 21.035 1.00 96.62 76 LEU A C 1
ATOM 596 O O . LEU A 1 76 ? -2.271 3.403 21.559 1.00 96.62 76 LEU A O 1
ATOM 600 N N . VAL A 1 77 ? -2.333 1.857 19.940 1.00 95.81 77 VAL A N 1
ATOM 601 C CA . VAL A 1 77 ? -3.451 2.459 19.197 1.00 95.81 77 VAL A CA 1
ATOM 602 C C . VAL A 1 77 ? -4.813 2.097 19.807 1.00 95.81 77 VAL A C 1
ATOM 604 O O . VAL A 1 77 ? -5.747 2.904 19.760 1.00 95.81 77 VAL A O 1
ATOM 607 N N . GLN A 1 78 ? -4.937 0.912 20.413 1.00 97.38 78 GLN A N 1
ATOM 608 C CA . GLN A 1 78 ? -6.201 0.371 20.917 1.00 97.38 78 GLN A CA 1
ATOM 609 C C . GLN A 1 78 ? -6.931 1.300 21.904 1.00 97.38 78 GLN A C 1
ATOM 611 O O . GLN A 1 78 ? -8.135 1.490 21.719 1.00 97.38 78 GLN A O 1
ATOM 616 N N . PRO A 1 79 ? -6.285 1.941 22.901 1.00 97.62 79 PRO A N 1
ATOM 617 C CA . PRO A 1 79 ? -6.989 2.835 23.820 1.00 97.62 79 PRO A CA 1
ATOM 618 C C . PRO A 1 79 ? -7.672 4.010 23.110 1.00 97.62 79 PRO A C 1
ATOM 620 O O . PRO A 1 79 ? -8.823 4.329 23.415 1.00 97.62 79 PRO A O 1
ATOM 623 N N . ARG A 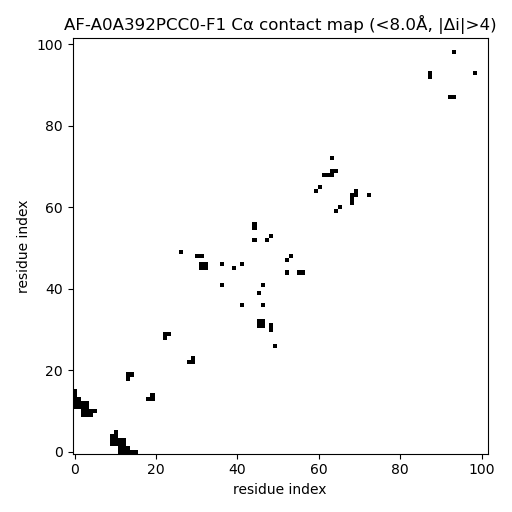1 80 ? -7.002 4.615 22.117 1.00 94.94 80 ARG A N 1
ATOM 624 C CA . ARG A 1 80 ? -7.562 5.719 21.322 1.00 94.94 80 ARG A CA 1
ATOM 625 C C . ARG A 1 80 ? -8.747 5.249 20.483 1.00 94.94 80 ARG A C 1
ATOM 627 O O . ARG A 1 80 ? -9.770 5.927 20.454 1.00 94.94 80 ARG A O 1
ATOM 634 N N . GLN A 1 81 ? -8.641 4.079 19.854 1.00 95.38 81 GLN A N 1
ATOM 635 C CA . GLN A 1 81 ? -9.752 3.494 19.098 1.00 95.38 81 GLN A CA 1
ATOM 636 C C . GLN A 1 81 ? -10.960 3.200 19.994 1.00 95.38 81 GLN A C 1
ATOM 638 O O . GLN A 1 81 ? -12.078 3.574 19.652 1.00 95.38 81 GLN A O 1
ATOM 643 N N . VAL A 1 82 ? -10.750 2.591 21.166 1.00 97.75 82 VAL A N 1
ATOM 644 C CA . VAL A 1 82 ? -11.829 2.299 22.124 1.00 97.75 82 VAL A CA 1
ATOM 645 C C . VAL A 1 82 ? -12.515 3.584 22.594 1.00 97.75 82 VAL A C 1
ATOM 647 O O . VAL A 1 82 ? -13.743 3.630 22.665 1.00 97.75 82 VAL A O 1
ATOM 650 N N . ALA A 1 83 ? -11.749 4.636 22.893 1.00 96.38 83 ALA A N 1
ATOM 651 C CA . ALA A 1 83 ? -12.301 5.929 23.289 1.00 96.38 83 ALA A CA 1
ATOM 652 C C . ALA A 1 83 ? -13.128 6.575 22.164 1.00 96.38 83 ALA A C 1
ATOM 654 O O . ALA A 1 83 ? -14.252 7.015 22.411 1.00 96.38 83 ALA A O 1
ATOM 655 N N . ALA A 1 84 ? -12.611 6.573 20.930 1.00 95.25 84 ALA A N 1
ATOM 656 C CA . ALA A 1 84 ? -13.322 7.093 19.764 1.00 95.25 84 ALA A CA 1
ATOM 657 C C . ALA A 1 84 ? -14.640 6.341 19.529 1.00 95.25 84 ALA A C 1
ATOM 659 O O . ALA A 1 84 ? -15.690 6.965 19.419 1.00 95.25 84 ALA A O 1
ATOM 660 N N . LEU A 1 85 ? -14.620 5.004 19.567 1.00 95.38 85 LEU A N 1
ATOM 661 C CA . LEU A 1 85 ? -15.819 4.182 19.377 1.00 95.38 85 LEU A CA 1
ATOM 662 C C . LEU A 1 85 ? -16.885 4.431 20.453 1.00 95.38 85 LEU A C 1
ATOM 664 O O . LEU A 1 85 ? -18.069 4.510 20.130 1.00 95.38 85 LEU A O 1
ATOM 668 N N . ARG A 1 86 ? -16.488 4.596 21.722 1.00 97.31 86 ARG A N 1
ATOM 669 C CA . ARG A 1 86 ? -17.424 4.956 22.805 1.00 97.31 86 ARG A CA 1
ATOM 670 C C . ARG A 1 86 ? -18.058 6.326 22.574 1.00 97.31 86 ARG A C 1
ATOM 672 O O . ARG A 1 86 ? -19.261 6.471 22.761 1.00 97.31 86 ARG A O 1
ATOM 679 N N . SER A 1 87 ? -17.261 7.302 22.146 1.00 95.81 87 SER A N 1
ATOM 680 C CA . SER A 1 87 ? -17.737 8.645 21.804 1.00 95.81 87 SER A CA 1
ATOM 681 C C . SER A 1 87 ? -18.741 8.602 20.646 1.00 95.81 87 SER A C 1
ATOM 683 O O . SER A 1 87 ? -19.854 9.112 20.754 1.00 95.81 87 SER A O 1
ATOM 685 N N . TRP A 1 88 ? -18.407 7.894 19.566 1.00 96.12 88 TRP A N 1
ATOM 686 C CA . TRP A 1 88 ? -19.282 7.752 18.401 1.00 96.12 88 TRP A CA 1
ATOM 687 C C . TRP A 1 88 ? -20.595 7.040 18.729 1.00 96.12 88 TRP A C 1
ATOM 689 O O . TRP A 1 88 ? -21.644 7.434 18.222 1.00 96.12 88 TRP A O 1
ATOM 699 N N . ALA A 1 89 ? -20.559 6.039 19.614 1.00 96.69 89 ALA A N 1
ATOM 700 C CA . ALA A 1 89 ? -21.764 5.368 20.092 1.00 96.69 89 ALA A CA 1
ATOM 701 C C . ALA A 1 89 ? -22.713 6.333 20.828 1.00 96.69 89 ALA A C 1
ATOM 703 O O . ALA A 1 89 ? -23.925 6.228 20.669 1.00 96.69 89 ALA A O 1
ATOM 704 N N . GLN A 1 90 ? -22.177 7.299 21.583 1.00 96.75 90 GLN A N 1
ATOM 705 C CA . GLN A 1 90 ? -22.977 8.325 22.266 1.00 96.75 90 GLN A CA 1
ATOM 706 C C . GLN A 1 90 ? -23.547 9.373 21.302 1.00 96.75 90 GLN A C 1
ATOM 708 O O . GLN A 1 90 ? -24.639 9.884 21.529 1.00 96.75 90 GLN A O 1
ATOM 713 N N . MET A 1 91 ? -22.836 9.681 20.214 1.00 95.56 91 MET A N 1
ATOM 714 C CA . MET A 1 91 ? -23.299 10.626 19.190 1.00 95.56 91 MET A CA 1
ATOM 715 C C . MET A 1 91 ? -24.452 10.069 18.339 1.00 95.56 91 MET A C 1
ATOM 717 O O . MET A 1 91 ? -25.193 10.837 17.727 1.00 95.56 91 MET A O 1
ATOM 721 N N . GLY A 1 92 ? -24.596 8.741 18.260 1.00 94.44 92 GLY A N 1
ATOM 722 C CA . GLY A 1 92 ? -25.643 8.037 17.510 1.00 94.44 92 GLY A CA 1
ATOM 723 C C . GLY A 1 92 ? -25.450 8.052 15.989 1.00 94.44 92 GLY A C 1
ATOM 724 O O . GLY A 1 92 ? -25.551 7.012 15.342 1.00 94.44 92 GLY A O 1
ATOM 725 N N . LYS A 1 93 ? -25.120 9.208 15.402 1.00 95.88 93 LYS A N 1
ATOM 726 C CA . LYS A 1 93 ? -24.768 9.359 13.986 1.00 95.88 93 LYS A CA 1
ATOM 727 C C . LYS A 1 93 ? -23.485 10.167 13.852 1.00 95.88 93 LYS A C 1
ATOM 729 O O . LYS A 1 93 ? -23.395 11.283 14.351 1.00 95.88 93 LYS A O 1
ATOM 734 N N . ILE A 1 94 ? -22.525 9.621 13.113 1.00 96.19 94 ILE A N 1
ATOM 735 C CA . ILE A 1 94 ? -21.246 10.276 12.837 1.00 96.19 94 ILE A CA 1
ATOM 736 C C . ILE A 1 94 ? -21.053 10.520 11.344 1.00 96.19 94 ILE A C 1
ATOM 738 O O . ILE A 1 94 ? -21.608 9.814 10.500 1.00 96.19 94 ILE A O 1
ATOM 742 N N . ASN A 1 95 ? -20.207 11.493 11.018 1.00 96.00 95 ASN A N 1
ATOM 743 C CA . ASN A 1 95 ? -19.593 11.576 9.701 1.00 96.00 95 ASN A CA 1
ATOM 744 C C . ASN A 1 95 ? -18.257 10.829 9.752 1.00 96.00 95 ASN A C 1
ATOM 746 O O . ASN A 1 95 ? -17.277 11.357 10.272 1.00 96.00 95 ASN A O 1
ATOM 750 N N . ALA A 1 96 ? -18.226 9.608 9.214 1.00 93.88 96 ALA A N 1
ATOM 751 C CA . ALA A 1 96 ? -17.052 8.742 9.295 1.00 93.88 96 ALA A CA 1
ATOM 752 C C . ALA A 1 96 ? -15.782 9.413 8.753 1.00 93.88 96 ALA A C 1
ATOM 754 O O . ALA A 1 96 ? -14.751 9.329 9.404 1.00 93.88 96 ALA A O 1
ATOM 755 N N . LYS A 1 97 ? -15.866 10.139 7.627 1.00 94.75 97 LYS A N 1
ATOM 756 C CA . LYS A 1 97 ? -14.710 10.833 7.041 1.00 94.75 97 LYS A CA 1
ATOM 757 C C . LYS A 1 97 ? -14.102 11.825 8.036 1.00 94.75 97 LYS A C 1
ATOM 759 O O . LYS A 1 97 ? -12.917 11.740 8.335 1.00 94.75 97 LYS A O 1
ATOM 764 N N . VAL A 1 98 ? -14.938 12.709 8.584 1.00 94.31 98 VAL A N 1
ATOM 765 C CA . VAL A 1 98 ? -14.512 13.741 9.542 1.00 94.31 98 VAL A CA 1
ATOM 766 C C . VAL A 1 98 ? -13.943 13.115 10.813 1.00 94.31 98 VAL A C 1
ATOM 768 O O . VAL A 1 98 ? -12.955 13.601 11.346 1.00 94.31 98 VAL A O 1
ATOM 771 N N . GLU A 1 99 ? -14.550 12.039 11.305 1.00 92.94 99 GLU A N 1
ATOM 772 C CA . GLU A 1 99 ? -14.117 11.398 12.546 1.00 92.94 99 GLU A CA 1
ATOM 773 C C . GLU A 1 99 ? -12.836 10.564 12.395 1.00 92.94 99 GLU A C 1
ATOM 775 O O . GLU A 1 99 ? -12.071 10.457 13.349 1.00 92.94 99 GLU A O 1
ATOM 780 N N . THR A 1 100 ? -12.562 10.000 11.215 1.00 88.31 100 THR A N 1
ATOM 781 C CA . THR A 1 100 ? -11.317 9.252 10.953 1.00 88.31 100 THR A CA 1
ATOM 782 C C . THR A 1 100 ? -10.113 10.139 10.641 1.00 88.31 100 THR A C 1
ATOM 784 O O . THR A 1 100 ? -8.983 9.662 10.6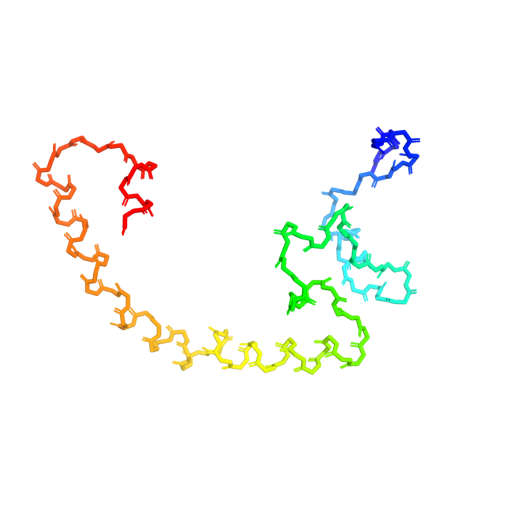88 1.00 88.31 100 THR A O 1
ATOM 787 N N . GLU A 1 101 ? -10.344 11.413 10.317 1.00 86.81 101 GLU A N 1
ATOM 788 C CA . GLU A 1 101 ? -9.297 12.407 10.033 1.00 86.81 101 GLU A CA 1
ATOM 789 C C . GLU A 1 101 ? -8.814 13.150 11.304 1.00 86.81 101 GLU A C 1
ATOM 791 O O . GLU A 1 101 ? -7.860 13.923 11.224 1.00 86.81 101 GLU A O 1
ATOM 796 N N . LYS A 1 102 ? -9.443 12.912 12.469 1.00 68.56 102 LYS A N 1
ATOM 797 C CA . LYS A 1 102 ? -9.110 13.508 13.782 1.00 68.56 102 LYS A CA 1
ATOM 798 C C . LYS A 1 102 ? -8.070 12.707 14.572 1.00 68.56 102 LYS A C 1
ATOM 800 O O . LYS A 1 102 ? -7.157 13.329 15.165 1.00 68.56 102 LYS A O 1
#

pLDDT: mean 92.84, std 4.7, range [68.56, 97.88]

Organism: NCBI:txid97028

Foldseek 3Di:
DDWDADPNHIDDDDDDPVVVCVQVVPLVVHAQDDPDCVVQDPPHLSVDGDPVSVVVVVVVCVCCVDPVNVVVVCVVCVVVVVVLVVVCVVVVDDDPVVSVVD